Protein AF-A0A4P9XFW3-F1 (afdb_monomer_lite)

InterPro domains:
  IPR016137 RGS domain [PF00615] (14-127)
  IPR016137 RGS domain [PR01301] (23-41)
  IPR016137 RGS domain [PR01301] (61-84)
  IPR016137 RGS domain [PR01301] (102-121)
  IPR016137 RGS domain [PS50132] (18-128)
  IPR016137 RGS domain [SM00315] (3-128)
  IPR036305 RGS domain superfamily [SSF48097] (14-129)
  IPR044926 RGS, subdomain 2 [G3DSA:1.10.167.10] (5-132)

Secondary structure (DSSP, 8-state):
--TTHHHHS-BHHHHHHHHHHHHHHT-HHHHHHHHHHHHHHHHHHS-TTSTTGGG--HHHHHHHHIIIIISTT-TT-----HHHHHHHHT-SS--TTTTHHHHHHHHHHHHHTHHHHHHTSHHHHHHHHHHHH-HHHHHHTB--S-HHHHS---HHHHHHHHHHHHHHHT--

Radius of gyration: 17.64 Å; chains: 1; bounding box: 43×34×56 Å

Organism: NCBI:txid78915

pLDDT: mean 84.19, std 14.67, range [33.06, 96.81]

Sequence (172 aa):
MLALQVLGNARKLSLAAFQAHCARELTLESLLFYLEVQVFREMILMAPDEPPRSSVDLGHYARYIYDTYVDVDAPLQINLSEEVREEVAATDRYWAGMFDEAQDMVRALMKRHSYVRFEASDGYARLQRMRQQDPARFEAAEIKQSLVKLFPPSNELLAGIEETTKLRSSSS

Structure (mmCIF, N/CA/C/O backbone):
data_AF-A0A4P9XFW3-F1
#
_entry.id   AF-A0A4P9XFW3-F1
#
loop_
_atom_site.group_PDB
_atom_site.id
_atom_site.type_symbol
_atom_site.label_atom_id
_atom_site.label_alt_id
_atom_site.label_comp_id
_atom_site.label_asym_id
_atom_site.label_entity_id
_atom_site.label_seq_id
_atom_site.pdbx_PDB_ins_code
_atom_site.Cartn_x
_atom_site.Cartn_y
_atom_site.Cartn_z
_atom_site.occupancy
_atom_site.B_iso_or_equiv
_atom_site.auth_seq_id
_atom_site.auth_comp_id
_atom_site.auth_asym_id
_atom_site.auth_atom_id
_atom_site.pdbx_PDB_model_num
ATOM 1 N N . MET A 1 1 ? -9.620 15.563 9.345 1.00 37.91 1 MET A N 1
ATOM 2 C CA . MET A 1 1 ? -8.178 15.872 9.534 1.00 37.91 1 MET A CA 1
ATOM 3 C C . MET A 1 1 ? -7.399 14.753 10.253 1.00 37.91 1 MET A C 1
ATOM 5 O O . MET A 1 1 ? -6.181 14.751 10.162 1.00 37.91 1 MET A O 1
ATOM 9 N N . LEU A 1 2 ? -8.058 13.775 10.904 1.00 39.00 2 LEU A N 1
ATOM 10 C CA . LEU A 1 2 ? -7.407 12.660 11.624 1.00 39.00 2 LEU A CA 1
ATOM 11 C C . LEU A 1 2 ? -7.031 11.454 10.736 1.00 39.00 2 LEU A C 1
ATOM 13 O O . LEU A 1 2 ? -6.029 10.804 11.015 1.00 39.00 2 LEU A O 1
ATOM 17 N N . ALA A 1 3 ? -7.735 11.200 9.626 1.00 33.06 3 ALA A N 1
ATOM 18 C CA . ALA A 1 3 ? -7.370 10.140 8.674 1.00 33.06 3 ALA A CA 1
ATOM 19 C C . ALA A 1 3 ? -5.963 10.309 8.048 1.00 33.06 3 ALA A C 1
ATOM 21 O O . ALA A 1 3 ? -5.285 9.330 7.759 1.00 33.06 3 ALA A O 1
ATOM 22 N N . LEU A 1 4 ? -5.467 11.548 7.909 1.00 38.31 4 LEU A N 1
ATOM 23 C CA . LEU A 1 4 ? -4.098 11.831 7.445 1.00 38.31 4 LEU A CA 1
ATOM 24 C C . LEU A 1 4 ? -3.017 11.390 8.449 1.00 38.31 4 LEU A C 1
ATOM 26 O O . LEU A 1 4 ? -1.907 11.061 8.037 1.00 38.31 4 LEU A O 1
ATOM 30 N N . GLN A 1 5 ? -3.341 11.320 9.745 1.00 46.22 5 GLN A N 1
ATOM 31 C CA . GLN A 1 5 ? -2.420 10.815 10.768 1.00 46.22 5 GLN A CA 1
ATOM 32 C C . GLN A 1 5 ? -2.314 9.285 10.769 1.00 46.22 5 GLN A C 1
ATOM 34 O O . GLN A 1 5 ? -1.356 8.764 11.324 1.00 46.22 5 GLN A O 1
ATOM 39 N N . VAL A 1 6 ? -3.233 8.557 10.121 1.00 45.78 6 VAL A N 1
ATOM 40 C CA . VAL A 1 6 ? -3.162 7.085 10.028 1.00 45.78 6 VAL A CA 1
ATOM 41 C C . VAL A 1 6 ? -1.994 6.628 9.149 1.00 45.78 6 VAL A C 1
ATOM 43 O O . VAL A 1 6 ? -1.474 5.542 9.375 1.00 45.78 6 VAL A O 1
ATOM 46 N N . LEU A 1 7 ? -1.540 7.467 8.211 1.00 48.69 7 LEU A N 1
ATOM 47 C CA . LEU A 1 7 ? -0.387 7.176 7.352 1.00 48.69 7 LEU A CA 1
ATOM 48 C C . LEU A 1 7 ? 0.812 8.106 7.589 1.00 48.69 7 LEU A C 1
ATOM 50 O O . LEU A 1 7 ? 1.939 7.663 7.428 1.00 48.69 7 LEU A O 1
ATOM 54 N N . GLY A 1 8 ? 0.599 9.367 7.993 1.00 39.62 8 GLY A N 1
ATOM 55 C CA . GLY A 1 8 ? 1.696 10.317 8.241 1.00 39.62 8 GLY A CA 1
ATOM 56 C C . GLY A 1 8 ? 2.346 10.202 9.627 1.00 39.62 8 GLY A C 1
ATOM 57 O O . GLY A 1 8 ? 3.537 10.436 9.749 1.00 39.62 8 GLY A O 1
ATOM 58 N N . ASN A 1 9 ? 1.573 9.795 10.645 1.00 47.66 9 ASN A N 1
ATOM 59 C CA . ASN A 1 9 ? 2.018 9.496 12.018 1.00 47.66 9 ASN A CA 1
ATOM 60 C C . ASN A 1 9 ? 1.436 8.134 12.429 1.00 47.66 9 ASN A C 1
ATOM 62 O O . ASN A 1 9 ? 0.747 8.008 13.450 1.00 47.66 9 ASN A O 1
ATOM 66 N N . ALA A 1 10 ? 1.589 7.144 11.546 1.00 56.38 10 ALA A N 1
ATOM 67 C CA . ALA A 1 10 ? 0.926 5.857 11.658 1.00 56.38 10 ALA A CA 1
ATOM 68 C C . ALA A 1 10 ? 1.211 5.237 13.034 1.00 56.38 10 ALA A C 1
ATOM 70 O O . ALA A 1 10 ? 2.347 4.958 13.401 1.00 56.38 10 ALA A O 1
ATOM 71 N N . ARG A 1 11 ? 0.170 5.031 13.839 1.00 70.38 11 ARG A N 1
ATOM 72 C CA . ARG A 1 11 ? 0.283 4.257 15.079 1.00 70.38 11 ARG A CA 1
ATOM 73 C C . ARG A 1 11 ? -0.015 2.804 14.746 1.00 70.38 11 ARG A C 1
ATOM 75 O O . ARG A 1 11 ? -1.011 2.544 14.072 1.00 70.38 11 ARG A O 1
ATOM 82 N N . LYS A 1 12 ? 0.772 1.855 15.263 1.00 71.69 12 LYS A N 1
ATOM 83 C CA . LYS A 1 12 ? 0.613 0.405 15.027 1.00 71.69 12 LYS A CA 1
ATOM 84 C C . LYS A 1 12 ? -0.833 -0.049 15.243 1.00 71.69 12 LYS A C 1
ATOM 86 O O . LYS A 1 12 ? -1.380 -0.789 14.437 1.00 71.69 12 LYS A O 1
ATOM 91 N N . LEU A 1 13 ? -1.485 0.469 16.287 1.00 75.62 13 LEU A N 1
ATOM 92 C CA . LEU A 1 13 ? -2.884 0.162 16.606 1.00 75.62 13 LEU A CA 1
ATOM 93 C C . LEU A 1 13 ? -3.879 0.750 15.594 1.00 75.62 13 LEU A C 1
ATOM 95 O O . LEU A 1 13 ? -4.892 0.122 15.301 1.00 75.62 13 LEU A O 1
ATOM 99 N N . SER A 1 14 ? -3.598 1.940 15.055 1.00 80.81 14 SER A N 1
ATOM 100 C CA . SER A 1 14 ? -4.444 2.572 14.033 1.00 80.81 14 SER A CA 1
ATOM 101 C C . SER A 1 14 ? -4.298 1.871 12.685 1.00 80.81 14 SER A C 1
ATOM 103 O O . SER A 1 14 ? -5.302 1.604 12.033 1.00 80.81 14 SER A O 1
ATOM 105 N N . LEU A 1 15 ? -3.065 1.515 12.309 1.00 83.38 15 LEU A N 1
ATOM 106 C CA . LEU A 1 15 ? -2.789 0.761 11.092 1.00 83.38 15 LEU A CA 1
ATOM 107 C C . LEU A 1 15 ? -3.420 -0.633 11.152 1.00 83.38 15 LEU A C 1
ATOM 109 O O . LEU A 1 15 ? -4.141 -0.993 10.234 1.00 83.38 15 LEU A O 1
ATOM 113 N N . ALA A 1 16 ? -3.253 -1.365 12.257 1.00 86.06 16 ALA A N 1
ATOM 114 C CA . ALA A 1 16 ? -3.858 -2.687 12.425 1.00 86.06 16 ALA A CA 1
ATOM 115 C C . ALA A 1 16 ? -5.396 -2.642 12.370 1.00 86.06 16 ALA A C 1
ATOM 117 O O . ALA A 1 16 ? -6.026 -3.485 11.733 1.00 86.06 16 ALA A O 1
ATOM 118 N N . ALA A 1 17 ? -6.017 -1.641 13.006 1.00 87.69 17 ALA A N 1
ATOM 119 C CA . ALA A 1 17 ? -7.465 -1.460 12.945 1.00 87.69 17 ALA A CA 1
ATOM 120 C C . ALA A 1 17 ? -7.943 -1.140 11.519 1.00 87.69 17 ALA A C 1
ATOM 122 O O . ALA A 1 17 ? -8.964 -1.675 11.084 1.00 87.69 17 ALA A O 1
ATOM 123 N N . PHE A 1 18 ? -7.198 -0.309 10.785 1.00 90.31 18 PHE A N 1
ATOM 124 C CA . PHE A 1 18 ? -7.528 0.026 9.404 1.00 90.31 18 PHE A CA 1
ATOM 125 C C . PHE A 1 18 ? -7.293 -1.150 8.446 1.00 90.31 18 PHE A C 1
ATOM 127 O O . PHE A 1 18 ? -8.154 -1.434 7.623 1.00 90.31 18 PHE A O 1
ATOM 134 N N . GLN A 1 19 ? -6.203 -1.905 8.605 1.00 90.81 19 GLN A N 1
ATOM 135 C CA . GLN A 1 19 ? -5.947 -3.144 7.862 1.00 90.81 19 GLN A CA 1
ATOM 136 C C . GLN A 1 19 ? -7.092 -4.145 8.039 1.00 90.81 19 GLN A C 1
ATOM 138 O O . GLN A 1 19 ? -7.614 -4.668 7.057 1.00 90.81 19 GLN A O 1
ATOM 143 N N . ALA A 1 20 ? -7.535 -4.364 9.282 1.00 90.81 20 ALA A N 1
ATOM 144 C CA . ALA A 1 20 ? -8.669 -5.238 9.566 1.00 90.81 20 ALA A CA 1
ATOM 145 C C . ALA A 1 20 ? -9.971 -4.732 8.922 1.00 90.81 20 ALA A C 1
ATOM 147 O O . ALA A 1 20 ? -10.786 -5.534 8.470 1.00 90.81 20 ALA A O 1
ATOM 148 N N . HIS A 1 21 ? -10.171 -3.414 8.862 1.00 92.06 21 HIS A N 1
ATOM 149 C CA . HIS A 1 21 ? -11.314 -2.821 8.176 1.00 92.06 21 HIS A CA 1
ATOM 150 C C . HIS A 1 21 ? -11.247 -3.045 6.658 1.00 92.06 21 HIS A C 1
ATOM 152 O O . HIS A 1 21 ? -12.194 -3.588 6.097 1.00 92.06 21 HIS A O 1
ATOM 158 N N . CYS A 1 22 ? -10.118 -2.741 6.011 1.00 92.56 22 CYS A N 1
ATOM 159 C CA . CYS A 1 22 ? -9.931 -2.971 4.577 1.00 92.56 22 CYS A CA 1
ATOM 160 C C . CYS A 1 22 ? -10.096 -4.445 4.191 1.00 92.56 22 CYS A C 1
ATOM 162 O O . CYS A 1 22 ? -10.702 -4.740 3.167 1.00 92.56 22 CYS A O 1
ATOM 164 N N . ALA A 1 23 ? -9.617 -5.376 5.023 1.00 92.31 23 ALA A N 1
ATOM 165 C CA . ALA A 1 23 ? -9.811 -6.807 4.797 1.00 92.31 23 ALA A CA 1
ATOM 166 C C . ALA A 1 23 ? -11.296 -7.208 4.831 1.00 92.31 23 ALA A C 1
ATOM 168 O O . ALA A 1 23 ? -11.733 -8.031 4.033 1.00 92.31 23 ALA A O 1
ATOM 169 N N . ARG A 1 24 ? -12.092 -6.612 5.730 1.00 93.06 24 ARG A N 1
ATOM 170 C CA . ARG A 1 24 ? -13.543 -6.859 5.802 1.00 93.06 24 ARG A CA 1
ATOM 171 C C . ARG A 1 24 ? -14.310 -6.227 4.646 1.00 93.06 24 ARG A C 1
ATOM 173 O O . ARG A 1 24 ? -15.346 -6.758 4.265 1.00 93.06 24 ARG A O 1
ATOM 180 N N . GLU A 1 25 ? -13.831 -5.100 4.132 1.00 91.88 25 GLU A N 1
ATOM 181 C CA . GLU A 1 25 ? -14.467 -4.379 3.027 1.00 91.88 25 GLU A CA 1
ATOM 182 C C . GLU A 1 25 ? -13.962 -4.788 1.642 1.00 91.88 25 GLU A C 1
ATOM 184 O O . GLU A 1 25 ? -14.427 -4.227 0.655 1.00 91.88 25 GLU A O 1
ATOM 189 N N . LEU A 1 26 ? -13.043 -5.757 1.562 1.00 90.56 26 LEU A N 1
ATOM 190 C CA . LEU A 1 26 ? -12.407 -6.175 0.309 1.00 90.56 26 LEU A CA 1
ATOM 191 C C . LEU A 1 26 ? -11.757 -4.988 -0.429 1.00 90.56 26 LEU A C 1
ATOM 193 O O . LEU A 1 26 ? -11.901 -4.850 -1.637 1.00 90.56 26 LEU A O 1
ATOM 197 N N . THR A 1 27 ? -11.082 -4.110 0.323 1.00 93.25 27 THR A N 1
ATOM 198 C CA . THR A 1 27 ? -10.293 -2.981 -0.209 1.00 93.25 27 THR A CA 1
ATOM 199 C C . THR A 1 27 ? -8.841 -3.034 0.276 1.00 93.25 27 THR A C 1
ATOM 201 O O . THR A 1 27 ? -8.225 -2.003 0.575 1.00 93.25 27 THR A O 1
ATOM 204 N N . LEU A 1 28 ? -8.330 -4.241 0.530 1.00 93.69 28 LEU A N 1
ATOM 205 C CA . LEU A 1 28 ? -7.027 -4.449 1.161 1.00 93.69 28 LEU A CA 1
ATOM 206 C C . LEU A 1 28 ? -5.881 -4.166 0.188 1.00 93.69 28 LEU A C 1
ATOM 208 O O . LEU A 1 28 ? -4.875 -3.591 0.594 1.00 93.69 28 LEU A O 1
ATOM 212 N N . GLU A 1 29 ? -6.064 -4.492 -1.086 1.00 95.00 29 GLU A N 1
ATOM 213 C CA . GLU A 1 29 ? -5.121 -4.270 -2.180 1.00 95.00 29 GLU A CA 1
ATOM 214 C C . GLU A 1 29 ? -4.669 -2.807 -2.279 1.00 95.00 29 GLU A C 1
ATOM 216 O O . GLU A 1 29 ? -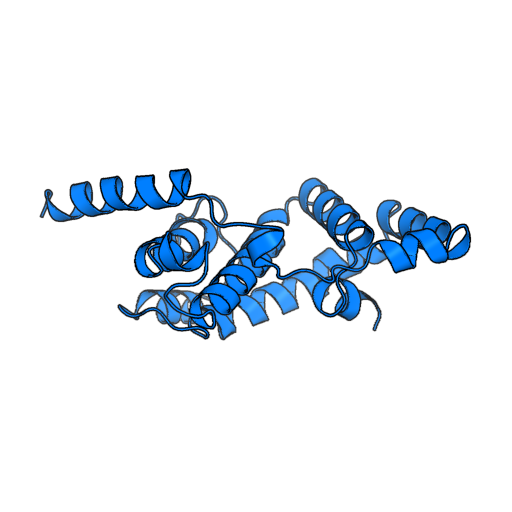3.475 -2.539 -2.374 1.00 95.00 29 GLU A O 1
ATOM 221 N N . SER A 1 30 ? -5.590 -1.853 -2.104 1.00 94.56 30 SER A N 1
ATOM 222 C CA . SER A 1 30 ? -5.275 -0.416 -2.082 1.00 94.56 30 SER A CA 1
ATOM 223 C C . SER A 1 30 ? -4.308 -0.037 -0.949 1.00 94.56 30 SER A C 1
ATOM 225 O O . SER A 1 30 ? -3.393 0.769 -1.128 1.00 94.56 30 SER A O 1
ATOM 227 N N . LEU A 1 31 ? -4.495 -0.619 0.239 1.00 93.12 31 LEU A N 1
ATOM 228 C CA . LEU A 1 31 ? -3.628 -0.356 1.386 1.00 93.12 31 LEU A CA 1
ATOM 229 C C . LEU A 1 31 ? -2.276 -1.060 1.241 1.00 93.12 31 LEU A C 1
ATOM 231 O O . LEU A 1 31 ? -1.251 -0.468 1.574 1.00 93.12 31 LEU A O 1
ATOM 235 N N . LEU A 1 32 ? -2.273 -2.302 0.753 1.00 93.81 32 LEU A N 1
ATOM 236 C CA . LEU A 1 32 ? -1.051 -3.074 0.535 1.00 93.81 32 LEU A CA 1
ATOM 237 C C . LEU A 1 32 ? -0.163 -2.407 -0.513 1.00 93.81 32 LEU A C 1
ATOM 239 O O . LEU A 1 32 ? 0.994 -2.132 -0.214 1.00 93.81 32 LEU A O 1
ATOM 243 N N . PHE A 1 33 ? -0.723 -2.035 -1.666 1.00 95.62 33 PHE A N 1
ATOM 244 C CA . PHE A 1 33 ? -0.001 -1.281 -2.688 1.00 95.62 33 PHE A CA 1
ATOM 245 C C . PHE A 1 33 ? 0.607 0.004 -2.120 1.00 95.62 33 PHE A C 1
ATOM 247 O O . PHE A 1 33 ? 1.791 0.276 -2.309 1.00 95.62 33 PHE A O 1
ATOM 254 N N . TYR A 1 34 ? -0.187 0.785 -1.377 1.00 94.38 34 TYR A N 1
ATOM 255 C CA . TYR A 1 34 ? 0.302 2.027 -0.788 1.00 94.38 34 TYR A CA 1
ATOM 256 C C . TYR A 1 34 ? 1.524 1.787 0.109 1.00 94.38 34 TYR A C 1
ATOM 258 O O . TYR A 1 34 ? 2.500 2.530 0.008 1.00 94.38 34 TYR A O 1
ATOM 266 N N . LEU A 1 35 ? 1.476 0.767 0.974 1.00 92.00 35 LEU A N 1
ATOM 267 C CA . LEU A 1 35 ? 2.573 0.421 1.880 1.00 92.00 35 LEU A CA 1
ATOM 268 C C . LEU A 1 35 ? 3.799 -0.106 1.127 1.00 92.00 35 LEU A C 1
ATOM 270 O O . LEU A 1 35 ? 4.906 0.333 1.427 1.00 92.00 35 LEU A O 1
ATOM 274 N N . GLU A 1 36 ? 3.611 -0.975 0.134 1.00 94.19 36 GLU A N 1
ATOM 275 C CA . GLU A 1 36 ? 4.696 -1.514 -0.696 1.00 94.19 36 GLU A CA 1
ATOM 276 C C . GLU A 1 36 ? 5.463 -0.400 -1.414 1.00 94.19 36 GLU A C 1
ATOM 278 O O . GLU A 1 36 ? 6.689 -0.353 -1.357 1.00 94.19 36 GLU A O 1
ATOM 283 N N . VAL A 1 37 ? 4.759 0.575 -1.997 1.00 95.06 37 VAL A N 1
ATOM 284 C CA . VAL A 1 37 ? 5.407 1.728 -2.640 1.00 95.06 37 VAL A CA 1
ATOM 285 C C . VAL A 1 37 ? 6.186 2.582 -1.630 1.00 95.06 37 VAL A C 1
ATOM 287 O O . VAL A 1 37 ? 7.262 3.083 -1.957 1.00 95.06 37 VAL A O 1
ATOM 290 N N . GLN A 1 38 ? 5.698 2.741 -0.391 1.00 92.31 38 GLN A N 1
ATOM 291 C CA . GLN A 1 38 ? 6.453 3.455 0.652 1.00 92.31 38 GLN A CA 1
ATOM 292 C C . GLN A 1 38 ? 7.733 2.706 1.047 1.00 92.31 38 GLN A C 1
ATOM 294 O O . GLN A 1 38 ? 8.789 3.329 1.154 1.00 92.31 38 GLN A O 1
ATOM 299 N N . VAL A 1 39 ? 7.657 1.382 1.226 1.00 92.81 39 VAL A N 1
ATOM 300 C CA . VAL A 1 39 ? 8.821 0.532 1.531 1.00 92.81 39 VAL A CA 1
ATOM 301 C C . VAL A 1 39 ? 9.834 0.591 0.391 1.00 92.81 39 VAL A C 1
ATOM 303 O O . VAL A 1 39 ? 11.018 0.819 0.629 1.00 92.81 39 VAL A O 1
ATOM 306 N N . PHE A 1 40 ? 9.378 0.458 -0.852 1.00 94.12 40 PHE A N 1
ATOM 307 C CA . PHE A 1 40 ? 10.214 0.553 -2.044 1.00 94.12 40 PHE A CA 1
ATOM 308 C C . PHE A 1 40 ? 10.917 1.908 -2.173 1.00 94.12 40 PHE A C 1
ATOM 310 O O . PHE A 1 40 ? 12.127 1.967 -2.407 1.00 94.12 40 PHE A O 1
ATOM 317 N N . ARG A 1 41 ? 10.182 3.008 -1.970 1.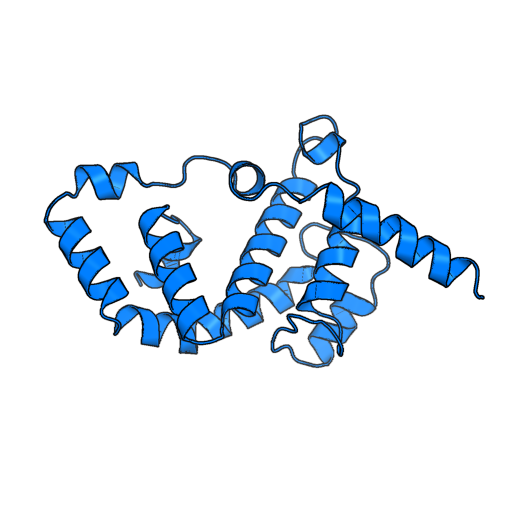00 94.00 41 ARG A N 1
ATOM 318 C CA . ARG A 1 41 ? 10.746 4.362 -1.972 1.00 94.00 41 ARG A CA 1
ATOM 319 C C . ARG A 1 41 ? 11.822 4.508 -0.903 1.00 94.00 41 ARG A C 1
ATOM 321 O O . ARG A 1 41 ? 12.898 5.021 -1.197 1.00 94.00 41 ARG A O 1
ATOM 328 N N . GLU A 1 42 ? 11.539 4.073 0.322 1.00 92.31 42 GLU A N 1
ATOM 329 C CA . GLU A 1 42 ? 12.504 4.129 1.418 1.00 92.31 42 GLU A CA 1
ATOM 330 C C . GLU A 1 42 ? 13.759 3.314 1.071 1.00 92.31 42 GLU A C 1
ATOM 332 O O . GLU A 1 42 ? 14.861 3.845 1.160 1.00 92.31 42 GLU A O 1
ATOM 337 N N . MET A 1 43 ? 13.600 2.096 0.542 1.00 92.69 43 MET A N 1
ATOM 338 C CA . MET A 1 43 ? 14.701 1.244 0.078 1.00 92.69 43 MET A CA 1
ATOM 339 C C . MET A 1 43 ? 15.569 1.907 -0.998 1.00 92.69 43 MET A C 1
ATOM 341 O O . MET A 1 43 ? 16.792 1.813 -0.934 1.00 92.69 43 MET A O 1
ATOM 345 N N . ILE A 1 44 ? 14.980 2.601 -1.978 1.00 92.94 44 ILE A N 1
ATOM 346 C CA . ILE A 1 44 ? 15.754 3.340 -2.992 1.00 92.94 44 ILE A CA 1
ATOM 347 C C . ILE A 1 44 ? 16.643 4.414 -2.362 1.00 92.94 44 ILE A C 1
ATOM 349 O O . ILE A 1 44 ? 17.742 4.662 -2.857 1.00 92.94 44 ILE A O 1
ATOM 353 N N . LEU A 1 45 ? 16.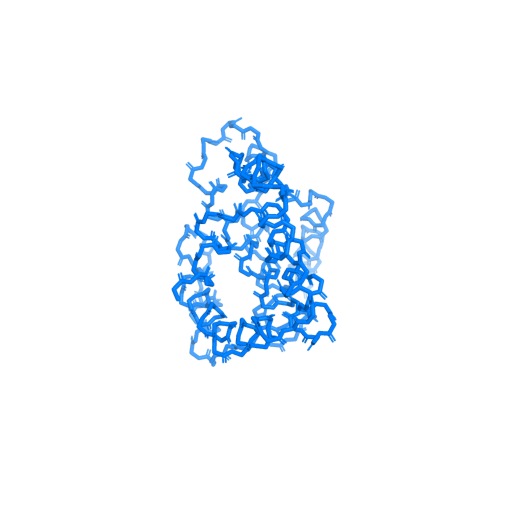163 5.056 -1.298 1.00 92.62 45 LEU A N 1
ATOM 354 C CA . LEU A 1 45 ? 16.843 6.165 -0.634 1.00 92.62 45 LEU A CA 1
ATOM 355 C C . LEU A 1 45 ? 17.844 5.709 0.444 1.00 92.62 45 LEU A C 1
ATOM 357 O O . LEU A 1 45 ? 18.638 6.528 0.906 1.00 92.62 45 LEU A O 1
ATOM 361 N N . MET A 1 46 ? 17.820 4.434 0.842 1.00 92.62 46 MET A N 1
ATOM 362 C CA . MET A 1 46 ? 18.788 3.840 1.771 1.00 92.62 46 MET A CA 1
ATOM 363 C C . MET A 1 46 ? 20.186 3.717 1.149 1.00 92.62 46 MET A C 1
ATOM 365 O O . MET A 1 46 ? 20.346 3.650 -0.073 1.00 92.62 46 MET A O 1
ATOM 369 N N . ALA A 1 47 ? 21.215 3.641 2.000 1.00 91.75 47 ALA A N 1
ATOM 37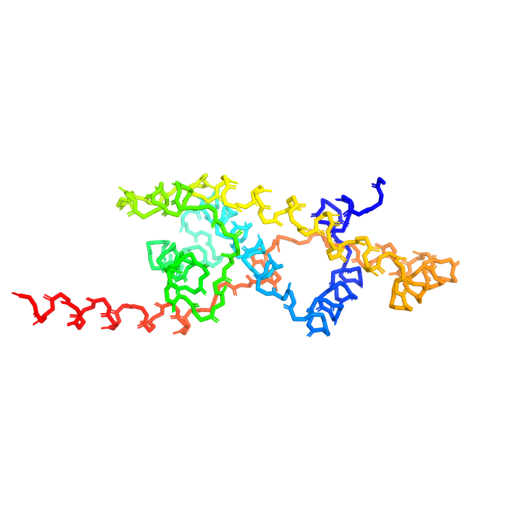0 C CA . ALA A 1 47 ? 22.577 3.395 1.535 1.00 91.75 47 ALA A CA 1
ATOM 371 C C . ALA A 1 47 ? 22.685 1.996 0.880 1.00 91.75 47 ALA A C 1
ATOM 373 O O . ALA A 1 47 ? 22.089 1.044 1.392 1.00 91.75 47 ALA A O 1
ATOM 374 N N . PRO A 1 48 ? 23.423 1.826 -0.239 1.00 90.12 48 PRO A N 1
ATOM 375 C CA . PRO A 1 48 ? 23.457 0.559 -0.981 1.00 90.12 48 PRO A CA 1
ATOM 376 C C . PRO A 1 48 ? 23.939 -0.654 -0.175 1.00 90.12 48 PRO A C 1
ATOM 378 O O . PRO A 1 48 ? 23.544 -1.781 -0.465 1.00 90.12 48 PRO A O 1
ATOM 381 N N . ASP A 1 49 ? 24.798 -0.431 0.815 1.00 92.00 49 ASP A N 1
ATOM 382 C CA . ASP A 1 49 ? 25.374 -1.444 1.698 1.00 92.00 49 ASP A CA 1
ATOM 383 C C . ASP A 1 49 ? 24.513 -1.733 2.942 1.00 92.00 49 ASP A C 1
ATOM 385 O O . ASP A 1 49 ? 24.693 -2.764 3.597 1.00 92.00 49 ASP A O 1
ATOM 389 N N . GLU A 1 50 ? 23.532 -0.881 3.247 1.00 89.81 50 GLU A N 1
ATOM 390 C CA . GLU A 1 50 ? 22.664 -1.029 4.414 1.00 89.81 50 GLU A CA 1
ATOM 391 C C . GLU A 1 50 ? 21.678 -2.203 4.238 1.00 89.81 50 GLU A C 1
ATOM 393 O O . GLU A 1 50 ? 21.040 -2.335 3.196 1.00 89.81 50 GLU A O 1
ATOM 398 N N . PRO A 1 51 ? 21.492 -3.088 5.231 1.00 85.81 51 PRO A N 1
ATOM 399 C CA . PRO A 1 51 ? 20.453 -4.112 5.169 1.00 85.81 51 PRO A CA 1
ATOM 400 C C . PRO A 1 51 ? 19.048 -3.531 5.461 1.00 85.81 51 PRO A C 1
ATOM 402 O O . PRO A 1 51 ? 18.907 -2.688 6.348 1.00 85.81 51 PRO A O 1
ATOM 405 N N . PRO A 1 52 ? 17.982 -4.011 4.783 1.00 86.75 52 PRO A N 1
ATOM 406 C CA . PRO A 1 52 ? 17.976 -5.120 3.825 1.00 86.75 52 PRO A CA 1
ATOM 407 C C . PRO A 1 52 ? 18.297 -4.697 2.381 1.00 86.75 52 PRO A C 1
ATOM 409 O O . PRO A 1 52 ? 18.282 -5.546 1.490 1.00 86.75 52 PRO A O 1
ATOM 412 N N . ARG A 1 53 ? 18.602 -3.417 2.127 1.00 88.81 53 ARG A N 1
ATOM 413 C CA . ARG A 1 53 ? 18.842 -2.868 0.785 1.00 88.81 53 ARG A CA 1
ATOM 414 C C . ARG A 1 53 ? 19.931 -3.603 0.006 1.00 88.81 53 ARG A C 1
ATOM 416 O O . ARG A 1 53 ? 19.719 -3.887 -1.173 1.00 88.81 53 ARG A O 1
ATOM 423 N N . SER A 1 54 ? 21.023 -3.974 0.664 1.00 86.94 54 SER A N 1
ATOM 424 C CA . SER A 1 54 ? 22.117 -4.753 0.068 1.00 86.94 54 SER A CA 1
ATOM 425 C C . SER A 1 54 ? 21.735 -6.181 -0.349 1.00 86.94 54 SER A C 1
ATOM 427 O O . SER A 1 54 ? 22.452 -6.794 -1.134 1.00 86.94 54 SER A O 1
ATOM 429 N N . SER A 1 55 ? 20.609 -6.709 0.143 1.00 87.06 55 SER A N 1
ATOM 430 C CA . SER A 1 55 ? 20.120 -8.067 -0.149 1.00 87.06 55 SER A CA 1
ATOM 431 C C . SER A 1 55 ? 18.940 -8.122 -1.122 1.00 87.06 55 SER A C 1
ATOM 433 O O . SER A 1 55 ? 18.439 -9.206 -1.404 1.00 87.06 55 SER A O 1
ATOM 435 N N . VAL A 1 56 ? 18.485 -6.969 -1.618 1.00 89.25 56 VAL A N 1
ATOM 436 C CA . VAL A 1 56 ? 17.291 -6.851 -2.462 1.00 89.25 56 VAL A CA 1
ATOM 437 C C . VAL A 1 56 ? 17.662 -6.263 -3.819 1.00 89.25 56 VAL A C 1
ATOM 439 O O . VAL A 1 56 ? 18.230 -5.169 -3.900 1.00 89.25 56 VAL A O 1
ATOM 442 N N . ASP A 1 57 ? 17.272 -6.951 -4.890 1.00 90.81 57 ASP A N 1
ATOM 443 C CA . ASP A 1 57 ? 17.263 -6.380 -6.234 1.00 90.81 57 ASP A CA 1
ATOM 444 C C . ASP A 1 57 ? 16.033 -5.471 -6.394 1.00 90.81 57 ASP A C 1
ATOM 446 O O . ASP A 1 57 ? 14.885 -5.921 -6.356 1.00 90.81 57 ASP A O 1
ATOM 450 N N . LEU A 1 58 ? 16.264 -4.165 -6.554 1.00 91.75 58 LEU A N 1
ATOM 451 C CA . LEU A 1 58 ? 15.176 -3.198 -6.711 1.00 91.75 58 LEU A CA 1
ATOM 452 C C . LEU A 1 58 ? 14.462 -3.300 -8.052 1.00 91.75 58 LEU A C 1
ATOM 454 O O . LEU A 1 58 ? 13.306 -2.898 -8.126 1.00 91.75 58 LEU A O 1
ATOM 458 N N . GLY A 1 59 ? 15.115 -3.811 -9.095 1.00 91.38 59 GLY A N 1
ATOM 459 C CA . GLY A 1 59 ? 14.459 -4.083 -10.367 1.00 91.38 59 GLY A CA 1
ATOM 460 C C . GLY A 1 59 ? 13.407 -5.172 -10.194 1.00 91.38 59 GLY A C 1
ATOM 461 O O . GLY A 1 59 ? 12.252 -4.977 -10.572 1.00 91.38 59 GLY A O 1
ATOM 462 N N . HIS A 1 60 ? 13.764 -6.270 -9.519 1.00 91.00 60 HIS A N 1
ATOM 463 C CA . HIS A 1 60 ? 12.798 -7.319 -9.176 1.00 91.00 60 HIS A CA 1
ATOM 464 C C . HIS A 1 60 ? 11.716 -6.815 -8.224 1.00 91.00 60 HIS A C 1
ATOM 466 O O . HIS A 1 60 ? 10.556 -7.186 -8.379 1.00 91.00 60 HIS A O 1
ATOM 472 N N . TYR A 1 61 ? 12.049 -5.929 -7.280 1.00 93.69 61 TYR A N 1
ATOM 473 C CA . TYR A 1 61 ? 11.042 -5.364 -6.384 1.00 93.69 61 TYR A CA 1
ATOM 474 C C . TYR A 1 61 ? 10.077 -4.400 -7.099 1.00 93.69 61 TYR A C 1
ATOM 476 O O . TYR A 1 61 ? 8.870 -4.457 -6.878 1.00 93.69 61 TYR A O 1
ATOM 484 N N . ALA A 1 62 ? 10.564 -3.568 -8.022 1.00 94.31 62 ALA A N 1
ATOM 485 C CA . ALA A 1 62 ? 9.702 -2.744 -8.868 1.00 94.31 62 ALA A CA 1
ATOM 486 C C . ALA A 1 62 ? 8.777 -3.620 -9.727 1.00 94.31 62 ALA A C 1
ATOM 488 O O . ALA A 1 62 ? 7.571 -3.374 -9.801 1.00 94.31 62 ALA A O 1
ATOM 489 N N . ARG A 1 63 ? 9.328 -4.690 -10.318 1.00 92.50 63 ARG A N 1
ATOM 490 C CA . ARG A 1 63 ? 8.562 -5.654 -11.112 1.00 92.50 63 ARG A CA 1
ATOM 491 C C . ARG A 1 63 ? 7.507 -6.377 -10.279 1.00 92.50 63 ARG A C 1
ATOM 493 O O . ARG A 1 63 ? 6.375 -6.493 -10.728 1.00 92.50 63 ARG A O 1
ATOM 500 N N . TYR A 1 64 ? 7.844 -6.787 -9.057 1.00 94.06 64 TYR A N 1
ATOM 501 C CA . TYR A 1 64 ? 6.903 -7.379 -8.104 1.00 94.06 64 TYR A CA 1
ATOM 502 C C . TYR A 1 64 ? 5.691 -6.480 -7.870 1.00 94.06 64 TYR A C 1
ATOM 504 O O . TYR A 1 64 ? 4.553 -6.941 -7.955 1.00 94.06 64 TYR A O 1
ATOM 512 N N . ILE A 1 65 ? 5.932 -5.197 -7.581 1.00 95.31 65 ILE A N 1
ATOM 513 C CA . ILE A 1 65 ? 4.865 -4.223 -7.336 1.00 95.31 65 ILE A CA 1
ATOM 514 C C . ILE A 1 65 ? 3.991 -4.087 -8.586 1.00 95.31 65 ILE A C 1
ATOM 516 O O . ILE A 1 65 ? 2.763 -4.087 -8.478 1.00 95.31 65 ILE A O 1
ATOM 520 N N . TYR A 1 66 ? 4.609 -4.029 -9.768 1.00 94.94 66 TYR A N 1
ATOM 521 C CA . TYR A 1 66 ? 3.878 -3.968 -11.026 1.00 94.94 66 TYR A CA 1
ATOM 522 C C . TYR A 1 66 ? 2.999 -5.208 -11.244 1.00 94.94 66 TYR A C 1
ATOM 524 O O . TYR A 1 66 ? 1.783 -5.078 -11.345 1.00 94.94 66 TYR A O 1
ATOM 532 N N . ASP A 1 67 ? 3.584 -6.407 -11.231 1.00 93.62 67 ASP A N 1
ATOM 533 C CA . ASP A 1 67 ? 2.876 -7.662 -11.515 1.00 93.62 67 ASP A CA 1
ATOM 534 C C . ASP A 1 67 ? 1.797 -7.984 -10.467 1.00 93.62 67 ASP A C 1
ATOM 536 O O . ASP A 1 67 ? 0.800 -8.630 -10.777 1.00 93.62 67 ASP A O 1
ATOM 540 N N . THR A 1 68 ? 1.972 -7.526 -9.223 1.00 95.31 68 THR A N 1
ATOM 541 C CA . THR A 1 68 ? 1.033 -7.808 -8.127 1.00 95.31 68 THR A CA 1
ATOM 542 C C . THR A 1 68 ? -0.148 -6.841 -8.098 1.00 95.31 68 THR A C 1
ATOM 544 O O . THR A 1 68 ? -1.253 -7.266 -7.754 1.00 95.31 68 THR A O 1
ATOM 547 N N . TYR A 1 69 ? 0.058 -5.565 -8.451 1.00 96.81 69 TYR A N 1
ATOM 548 C CA . TYR A 1 69 ? -0.940 -4.505 -8.246 1.00 96.81 69 TYR A CA 1
ATOM 549 C C . TYR A 1 69 ? -1.284 -3.695 -9.507 1.00 96.81 69 TYR A C 1
ATOM 551 O O . TYR A 1 69 ? -2.415 -3.229 -9.640 1.00 96.81 69 TYR A O 1
ATOM 559 N N . VAL A 1 70 ? -0.334 -3.481 -10.420 1.00 95.75 70 VAL A N 1
ATOM 560 C CA . VAL A 1 70 ? -0.463 -2.513 -11.528 1.00 95.75 70 VAL A CA 1
ATOM 561 C C . VAL A 1 70 ? -0.743 -3.176 -12.873 1.00 95.75 70 VAL A C 1
ATOM 563 O O . VAL A 1 70 ? -1.340 -2.538 -13.729 1.00 95.75 70 VAL A O 1
ATOM 566 N N . ASP A 1 71 ? -0.370 -4.430 -13.098 1.00 94.38 71 ASP A N 1
ATOM 567 C CA . ASP A 1 71 ? -0.701 -5.123 -14.347 1.00 94.38 71 ASP A CA 1
ATOM 568 C C . ASP A 1 71 ? -2.234 -5.216 -14.560 1.00 94.38 71 ASP A C 1
ATOM 570 O O . ASP A 1 71 ? -3.036 -5.117 -13.619 1.00 94.38 71 ASP A O 1
ATOM 574 N N . VAL A 1 72 ? -2.675 -5.333 -15.816 1.00 92.94 72 VAL A N 1
ATOM 575 C CA . VAL A 1 72 ? -4.104 -5.477 -16.143 1.00 92.94 72 VAL A CA 1
ATOM 576 C C . VAL A 1 72 ? -4.681 -6.801 -15.622 1.00 92.94 72 VAL A C 1
ATOM 578 O O . VAL A 1 72 ? -5.850 -6.853 -15.247 1.00 92.94 72 VAL A O 1
ATOM 581 N N . ASP A 1 73 ? -3.838 -7.824 -15.511 1.00 93.44 73 ASP A N 1
ATOM 582 C CA . ASP A 1 73 ? -4.168 -9.157 -15.009 1.00 93.44 73 ASP A CA 1
ATOM 583 C C . ASP A 1 73 ? -3.611 -9.395 -13.591 1.00 93.44 73 ASP A C 1
ATOM 585 O O . ASP A 1 73 ? -3.527 -10.532 -13.117 1.00 93.44 73 ASP A O 1
ATOM 589 N N . ALA A 1 74 ? -3.219 -8.322 -12.895 1.00 94.31 74 ALA A N 1
ATOM 590 C CA . ALA A 1 74 ? -2.637 -8.397 -11.563 1.00 94.31 74 ALA A CA 1
ATOM 591 C C . ALA A 1 74 ? -3.599 -9.055 -10.547 1.00 94.31 74 ALA A C 1
ATOM 593 O O . ALA A 1 74 ? -4.774 -8.681 -10.462 1.00 94.31 74 ALA A O 1
ATOM 594 N N . PRO A 1 75 ? -3.122 -9.986 -9.697 1.00 94.31 75 PRO A N 1
ATOM 595 C CA . PRO A 1 75 ? -3.974 -10.697 -8.744 1.00 94.31 75 PRO A CA 1
ATOM 596 C C . PRO A 1 75 ? -4.568 -9.778 -7.668 1.00 94.31 75 PRO A C 1
ATOM 598 O O . PRO A 1 75 ? -5.642 -10.065 -7.143 1.00 94.31 75 PRO A O 1
ATOM 601 N N . LEU A 1 76 ? -3.879 -8.681 -7.336 1.00 95.44 76 LEU A N 1
ATOM 602 C CA . LEU A 1 76 ? -4.339 -7.635 -6.422 1.00 95.44 76 LEU A CA 1
ATOM 603 C C . LEU A 1 76 ? -4.453 -6.299 -7.163 1.00 95.44 76 LEU A C 1
ATOM 605 O O . LEU A 1 76 ? -4.042 -5.259 -6.644 1.00 95.44 76 LEU A O 1
ATOM 609 N N . GLN A 1 77 ? -4.982 -6.336 -8.390 1.00 95.50 77 GLN A N 1
ATOM 610 C CA . GLN A 1 77 ? -5.113 -5.158 -9.235 1.00 95.50 77 GLN A CA 1
ATOM 611 C C . GLN A 1 77 ? -5.776 -3.989 -8.494 1.00 95.50 77 GLN A C 1
ATOM 613 O O . GLN A 1 77 ? -6.911 -4.081 -8.023 1.00 95.50 77 GLN A O 1
ATOM 618 N N . ILE A 1 78 ? -5.081 -2.854 -8.454 1.00 95.50 78 ILE A N 1
ATOM 619 C CA . ILE A 1 78 ? -5.627 -1.600 -7.941 1.00 95.50 78 ILE A CA 1
ATOM 620 C C . ILE A 1 78 ? -6.363 -0.819 -9.034 1.00 95.50 78 ILE A C 1
ATOM 622 O O . ILE A 1 78 ? -6.049 -0.887 -10.227 1.00 95.50 78 ILE A O 1
ATOM 626 N N . ASN A 1 79 ? -7.355 -0.036 -8.608 1.00 93.12 79 ASN A N 1
ATOM 627 C CA . ASN A 1 79 ? -8.138 0.810 -9.500 1.00 93.12 79 ASN A CA 1
ATOM 628 C C . ASN A 1 79 ? -7.330 2.050 -9.928 1.00 93.12 79 ASN A C 1
ATOM 630 O O . ASN A 1 79 ? -7.239 3.026 -9.180 1.00 93.12 79 ASN A O 1
ATOM 634 N N . LEU A 1 80 ? -6.756 1.987 -11.130 1.00 94.12 80 LEU A N 1
ATOM 635 C CA . LEU A 1 80 ? -5.980 3.042 -11.786 1.00 94.12 80 LEU A CA 1
ATOM 636 C C . LEU A 1 80 ? -6.561 3.348 -13.168 1.00 94.12 80 LEU A C 1
ATOM 638 O O . LEU A 1 80 ? -7.139 2.462 -13.805 1.00 94.12 80 LEU A O 1
ATOM 642 N N . SER A 1 81 ? -6.361 4.579 -13.647 1.00 93.38 81 SER A N 1
ATOM 643 C CA . SER A 1 81 ? -6.618 4.916 -15.049 1.00 93.38 81 SER A CA 1
ATOM 644 C C . SER A 1 81 ? -5.633 4.187 -15.967 1.00 93.38 81 SER A C 1
ATOM 646 O O . SER A 1 81 ? -4.543 3.793 -15.551 1.00 93.38 81 SER A O 1
ATOM 648 N N . GLU A 1 82 ? -6.030 4.006 -17.225 1.00 92.81 82 GLU A N 1
ATOM 649 C CA . GLU A 1 82 ? -5.177 3.416 -18.262 1.00 92.81 82 GLU A CA 1
ATOM 650 C C . GLU A 1 82 ? -3.895 4.235 -18.459 1.00 92.81 82 GLU A C 1
ATOM 652 O O . GLU A 1 82 ? -2.811 3.670 -18.406 1.00 92.81 82 GLU A O 1
ATOM 657 N N . GLU A 1 83 ? -4.009 5.565 -18.519 1.00 93.88 83 GLU A N 1
ATOM 658 C CA . GLU A 1 83 ? -2.878 6.499 -18.642 1.00 93.88 83 GLU A CA 1
ATOM 659 C C . GLU A 1 83 ? -1.797 6.274 -17.570 1.00 93.88 83 GLU A C 1
ATOM 661 O O . GLU A 1 83 ? -0.621 6.118 -17.890 1.00 93.88 83 GLU A O 1
ATOM 666 N N . VAL A 1 84 ? -2.188 6.176 -16.295 1.00 93.19 84 VAL A N 1
ATOM 667 C CA . VAL A 1 84 ? -1.234 5.967 -15.191 1.00 93.19 84 VAL A CA 1
ATOM 668 C C . VAL A 1 84 ? -0.622 4.570 -15.241 1.00 93.19 84 VAL A C 1
ATOM 670 O O . VAL A 1 84 ? 0.541 4.377 -14.893 1.00 93.19 84 VAL A O 1
ATOM 673 N N . ARG A 1 85 ? -1.385 3.573 -15.694 1.00 94.38 85 ARG A N 1
ATOM 674 C CA . ARG A 1 85 ? -0.876 2.210 -15.870 1.00 94.38 85 ARG A CA 1
ATOM 675 C C . ARG A 1 85 ? 0.170 2.145 -16.981 1.00 94.38 85 ARG A C 1
ATOM 677 O O . ARG A 1 85 ? 1.201 1.501 -16.800 1.00 94.38 85 ARG A O 1
ATOM 684 N N . GLU A 1 86 ? -0.090 2.814 -18.100 1.00 92.44 86 GLU A N 1
ATOM 685 C CA . GLU A 1 86 ? 0.831 2.910 -19.231 1.00 92.44 86 GLU A CA 1
ATOM 686 C C . GLU A 1 86 ? 2.106 3.667 -18.860 1.00 92.44 86 GLU A C 1
ATOM 688 O O . GLU A 1 86 ? 3.193 3.220 -19.217 1.00 92.44 86 GLU A O 1
ATOM 693 N N . GLU A 1 87 ? 2.002 4.752 -18.087 1.00 91.75 87 GLU A N 1
ATOM 694 C CA . GLU A 1 87 ? 3.168 5.499 -17.604 1.00 91.75 87 GLU A CA 1
ATOM 695 C C . GLU A 1 87 ? 4.113 4.607 -16.788 1.00 91.75 87 GLU A C 1
ATOM 697 O O . GLU A 1 87 ? 5.320 4.574 -17.041 1.00 91.75 87 GLU A O 1
ATOM 702 N N . VAL A 1 88 ? 3.564 3.829 -15.848 1.00 91.50 88 VAL A N 1
ATOM 703 C CA . VAL A 1 88 ? 4.352 2.884 -15.044 1.00 91.50 88 VAL A CA 1
ATOM 704 C C . VAL A 1 88 ? 4.911 1.746 -15.911 1.00 91.50 88 VAL A C 1
ATOM 706 O O . VAL A 1 88 ? 6.020 1.280 -15.662 1.00 91.50 88 VAL A O 1
ATOM 709 N N . ALA A 1 89 ? 4.178 1.295 -16.933 1.00 89.25 89 ALA A N 1
ATOM 710 C CA . ALA A 1 89 ? 4.606 0.211 -17.820 1.00 89.25 89 ALA A CA 1
ATOM 711 C C . ALA A 1 89 ? 5.691 0.629 -18.830 1.00 89.25 89 ALA A C 1
ATOM 713 O O . ALA A 1 89 ? 6.484 -0.207 -19.257 1.00 89.25 89 ALA A O 1
ATOM 714 N N . ALA A 1 90 ? 5.729 1.903 -19.228 1.00 86.56 90 ALA A N 1
ATOM 715 C CA . ALA A 1 90 ? 6.604 2.405 -20.287 1.00 86.56 90 ALA A CA 1
ATOM 716 C C . ALA A 1 90 ? 8.067 2.609 -19.856 1.00 86.56 90 ALA A C 1
ATOM 718 O O . ALA A 1 90 ? 8.906 2.970 -20.684 1.00 86.56 90 ALA A O 1
ATOM 719 N N . THR A 1 91 ? 8.388 2.424 -18.574 1.00 81.75 91 THR A N 1
ATOM 720 C CA . THR A 1 91 ? 9.726 2.686 -18.045 1.00 81.75 91 THR A CA 1
ATOM 721 C C . THR A 1 91 ? 10.506 1.413 -17.729 1.00 81.75 91 THR A C 1
ATOM 723 O O . THR A 1 91 ? 10.100 0.582 -16.921 1.00 81.75 91 THR A O 1
ATOM 726 N N . ASP A 1 92 ? 11.699 1.300 -18.311 1.00 78.44 92 ASP A N 1
ATOM 727 C CA . ASP A 1 92 ? 12.633 0.197 -18.039 1.00 78.44 92 ASP A CA 1
ATOM 728 C C . ASP A 1 92 ? 13.523 0.451 -16.809 1.00 78.44 92 ASP A C 1
ATOM 730 O O . ASP A 1 92 ? 14.402 -0.349 -16.478 1.00 78.44 92 ASP A O 1
ATOM 734 N N . ARG A 1 93 ? 13.369 1.602 -16.142 1.00 86.31 93 ARG A N 1
ATOM 735 C CA . ARG A 1 93 ? 14.213 2.006 -15.009 1.00 86.31 93 ARG A CA 1
ATOM 736 C C . ARG A 1 93 ? 13.371 2.131 -13.755 1.00 86.31 93 ARG A C 1
ATOM 738 O O . ARG A 1 93 ? 12.260 2.633 -13.802 1.00 86.31 93 ARG A O 1
ATOM 745 N N . TYR A 1 94 ? 13.939 1.767 -12.613 1.00 90.62 94 TYR A N 1
ATOM 746 C CA . TYR A 1 94 ? 13.329 2.055 -11.321 1.00 90.62 94 TYR A CA 1
ATOM 747 C C . TYR A 1 94 ? 13.882 3.356 -10.721 1.00 90.62 94 TYR A C 1
ATOM 749 O O . TYR A 1 94 ? 15.079 3.641 -10.803 1.00 90.62 94 TYR A O 1
ATOM 757 N N . TRP A 1 95 ? 13.016 4.149 -10.088 1.00 93.69 95 TRP A N 1
ATOM 758 C CA . TRP A 1 95 ? 13.389 5.309 -9.271 1.00 93.69 95 TRP A CA 1
ATOM 759 C C . TRP A 1 95 ? 12.359 5.530 -8.161 1.00 93.69 95 TRP A C 1
ATOM 761 O O . TRP A 1 95 ? 11.254 4.995 -8.205 1.00 93.69 95 TRP A O 1
ATOM 771 N N . ALA A 1 96 ? 12.721 6.333 -7.157 1.00 93.12 96 ALA A N 1
ATOM 772 C CA . ALA A 1 96 ? 11.922 6.540 -5.942 1.00 93.12 96 ALA A CA 1
ATOM 773 C C . ALA A 1 96 ? 10.494 7.049 -6.207 1.00 93.12 96 ALA A C 1
ATOM 775 O O . ALA A 1 96 ? 9.628 6.902 -5.347 1.00 93.12 96 ALA A O 1
ATOM 776 N N . GLY A 1 97 ? 10.293 7.676 -7.369 1.00 93.38 97 GLY A N 1
ATOM 777 C CA . GLY A 1 97 ? 9.059 8.341 -7.765 1.00 93.38 97 GLY A CA 1
ATOM 778 C C . GLY A 1 97 ? 8.233 7.595 -8.815 1.00 93.38 97 GLY A C 1
ATOM 779 O O . GLY A 1 97 ? 7.279 8.161 -9.332 1.00 93.38 97 GLY A O 1
ATOM 780 N N . MET A 1 98 ? 8.616 6.372 -9.205 1.00 95.25 98 MET A N 1
ATOM 781 C CA . MET A 1 98 ? 8.014 5.710 -10.375 1.00 95.25 98 MET A CA 1
ATOM 782 C C . MET A 1 98 ? 6.548 5.297 -10.190 1.00 95.25 98 MET A C 1
ATOM 784 O O . MET A 1 98 ? 5.884 4.955 -11.157 1.00 95.25 98 MET A O 1
ATOM 788 N N . PHE A 1 99 ? 6.049 5.311 -8.953 1.00 96.31 99 PHE A N 1
ATOM 789 C CA . PHE A 1 99 ? 4.674 4.948 -8.615 1.00 96.31 99 PHE A CA 1
ATOM 790 C C . PHE A 1 99 ? 3.895 6.124 -8.010 1.00 96.31 99 PHE A C 1
ATOM 792 O O . PHE A 1 99 ? 2.859 5.897 -7.392 1.00 96.31 99 PHE A O 1
ATOM 799 N N . ASP A 1 100 ? 4.384 7.362 -8.124 1.00 94.56 100 ASP A N 1
ATOM 800 C CA . ASP A 1 100 ? 3.842 8.501 -7.369 1.00 94.56 100 ASP A CA 1
ATOM 801 C C . ASP A 1 100 ? 2.402 8.817 -7.753 1.00 94.56 100 ASP A C 1
ATOM 803 O O . ASP A 1 100 ? 1.537 8.872 -6.878 1.00 94.56 100 ASP A O 1
ATOM 807 N N . GLU A 1 101 ? 2.131 8.916 -9.052 1.00 95.12 101 GLU A N 1
ATOM 808 C CA . GLU A 1 101 ? 0.788 9.186 -9.566 1.00 95.12 101 GLU A CA 1
ATOM 809 C C . GLU A 1 101 ? -0.189 8.067 -9.163 1.00 95.12 101 GLU A C 1
ATOM 811 O O . GLU A 1 101 ? -1.255 8.316 -8.593 1.00 95.12 101 GLU A O 1
ATOM 816 N N . ALA A 1 102 ? 0.222 6.804 -9.335 1.00 96.12 102 ALA A N 1
ATOM 817 C CA . ALA A 1 102 ? -0.558 5.643 -8.910 1.00 96.12 102 ALA A CA 1
ATOM 818 C C . ALA A 1 102 ? -0.817 5.637 -7.391 1.00 96.12 102 ALA A C 1
ATOM 820 O O . ALA A 1 102 ? -1.931 5.361 -6.934 1.00 96.12 102 ALA A O 1
ATOM 821 N N . GLN A 1 103 ? 0.195 5.965 -6.585 1.00 95.00 103 GLN A N 1
ATOM 822 C CA . GLN A 1 103 ? 0.092 6.018 -5.129 1.00 95.00 103 GLN A CA 1
ATOM 823 C C . GLN A 1 103 ? -0.834 7.147 -4.669 1.00 95.00 103 GLN A C 1
ATOM 825 O O . GLN A 1 103 ? -1.620 6.944 -3.735 1.00 95.00 103 GLN A O 1
ATOM 830 N N . ASP A 1 104 ? -0.792 8.307 -5.320 1.00 93.94 104 ASP A N 1
ATOM 831 C CA . ASP A 1 104 ? -1.676 9.427 -5.014 1.00 93.94 104 ASP A CA 1
ATOM 832 C C . ASP A 1 104 ? -3.129 9.136 -5.399 1.00 93.94 104 ASP A C 1
ATOM 834 O O . ASP A 1 104 ? -4.030 9.400 -4.591 1.00 93.94 104 ASP A O 1
ATOM 838 N N . MET A 1 105 ? -3.372 8.493 -6.547 1.00 94.81 105 MET A N 1
ATOM 839 C CA . MET A 1 105 ? -4.704 8.013 -6.931 1.00 94.81 105 MET A CA 1
ATOM 840 C C . MET A 1 105 ? -5.277 7.038 -5.898 1.00 94.81 105 MET A C 1
ATOM 842 O O . MET A 1 105 ? -6.384 7.241 -5.386 1.00 94.81 105 MET A O 1
ATOM 846 N N . VAL A 1 106 ? -4.512 6.007 -5.527 1.00 94.19 106 VAL A N 1
ATOM 847 C CA . VAL A 1 106 ? -4.938 5.003 -4.540 1.00 94.19 106 VAL A CA 1
ATOM 848 C C . VAL A 1 106 ? -5.188 5.641 -3.177 1.00 94.19 106 VAL A C 1
ATOM 850 O O . VAL A 1 106 ? -6.197 5.370 -2.519 1.00 94.19 106 VAL A O 1
ATOM 853 N N . ARG A 1 107 ? -4.322 6.563 -2.752 1.00 91.19 107 ARG A N 1
ATOM 854 C CA . ARG A 1 107 ? -4.504 7.314 -1.509 1.00 91.19 107 ARG A CA 1
ATOM 855 C C . ARG A 1 107 ? -5.761 8.182 -1.546 1.00 91.19 107 ARG A C 1
ATOM 857 O O . ARG A 1 107 ? -6.461 8.268 -0.533 1.00 91.19 107 ARG A O 1
ATOM 864 N N . ALA A 1 108 ? -6.060 8.835 -2.667 1.00 91.19 108 ALA A N 1
ATOM 865 C CA . ALA A 1 108 ? -7.279 9.620 -2.835 1.00 91.19 108 ALA A CA 1
ATOM 866 C C . ALA A 1 108 ? -8.532 8.732 -2.781 1.00 91.19 108 ALA A C 1
ATOM 868 O O . ALA A 1 108 ? -9.499 9.077 -2.093 1.00 91.19 108 ALA A O 1
ATOM 869 N N . LEU A 1 109 ? -8.490 7.560 -3.419 1.00 91.00 109 LEU A N 1
ATOM 870 C CA . LEU A 1 109 ? -9.572 6.578 -3.399 1.00 91.00 109 LEU A CA 1
ATOM 871 C C . LEU A 1 109 ? -9.837 6.059 -1.979 1.00 91.00 109 LEU A C 1
ATOM 873 O O . LEU A 1 109 ? -10.971 6.130 -1.497 1.00 91.00 109 LEU A O 1
ATOM 877 N N . MET A 1 110 ? -8.789 5.636 -1.262 1.00 92.38 110 MET A N 1
ATOM 878 C CA . MET A 1 110 ? -8.900 5.226 0.142 1.00 92.38 110 MET A CA 1
ATOM 879 C C . MET A 1 110 ? -9.478 6.347 1.006 1.00 92.38 110 MET A C 1
ATOM 881 O O . MET A 1 110 ? -10.354 6.095 1.831 1.00 92.38 110 MET A O 1
ATOM 885 N N . LYS A 1 111 ? -9.053 7.601 0.791 1.00 89.19 111 LYS A N 1
ATOM 886 C CA . LYS A 1 111 ? -9.596 8.756 1.520 1.00 89.19 111 LYS A CA 1
ATOM 887 C C . LYS A 1 111 ? -11.073 8.982 1.294 1.00 89.19 111 LYS A C 1
ATOM 889 O O . LYS A 1 111 ? -11.781 9.290 2.249 1.00 89.19 111 LYS A O 1
ATOM 894 N N . ARG A 1 112 ? -11.530 8.851 0.055 1.00 90.31 112 ARG A N 1
ATOM 895 C CA . ARG A 1 112 ? -12.922 9.104 -0.305 1.00 90.31 112 ARG A CA 1
ATOM 896 C C . ARG A 1 112 ? -13.859 7.987 0.151 1.00 90.31 112 ARG A C 1
ATOM 898 O O . ARG A 1 112 ? -15.026 8.260 0.418 1.00 90.31 112 ARG A O 1
ATOM 905 N N . HIS A 1 113 ? -13.360 6.756 0.238 1.00 91.75 113 HIS A N 1
ATOM 906 C CA . HIS A 1 113 ? -14.187 5.576 0.476 1.00 91.75 113 HIS A CA 1
ATOM 907 C C . HIS A 1 113 ? -13.830 4.866 1.784 1.00 91.75 113 HIS A C 1
ATOM 909 O O . HIS A 1 113 ? -14.568 4.991 2.763 1.00 91.75 113 HIS A O 1
ATOM 915 N N . SER A 1 114 ? -12.704 4.152 1.822 1.00 91.88 114 SER A N 1
ATOM 916 C CA . SER A 1 114 ? -12.343 3.281 2.947 1.00 91.88 114 SER A CA 1
ATOM 917 C C . SER A 1 114 ? -12.138 4.050 4.255 1.00 91.88 114 SER A C 1
ATOM 919 O O . SER A 1 114 ? -12.554 3.577 5.306 1.00 91.88 114 SER A O 1
ATOM 921 N N . TYR A 1 115 ? -11.566 5.260 4.237 1.00 88.19 115 TYR A N 1
ATOM 922 C CA . TYR A 1 115 ? -11.427 6.056 5.465 1.00 88.19 115 TYR A CA 1
ATOM 923 C C . TYR A 1 115 ? -12.760 6.563 5.994 1.00 88.19 115 TYR A C 1
ATOM 925 O O . TYR A 1 115 ? -12.977 6.505 7.200 1.00 88.19 115 TYR A O 1
ATOM 933 N N . VAL A 1 116 ? -13.658 7.017 5.118 1.00 91.50 116 VAL A N 1
ATOM 934 C CA . VAL A 1 116 ? -14.978 7.507 5.540 1.00 91.50 116 VAL A CA 1
ATOM 935 C C . VAL A 1 116 ? -15.760 6.387 6.229 1.00 91.50 116 VAL A C 1
ATOM 937 O O . VAL A 1 116 ? -16.340 6.597 7.293 1.00 91.50 116 VAL A O 1
ATOM 940 N N . ARG A 1 117 ? -15.731 5.175 5.664 1.00 93.31 117 ARG A N 1
ATOM 941 C CA . ARG A 1 117 ? -16.389 4.007 6.265 1.00 93.31 117 ARG A CA 1
ATOM 942 C C . ARG A 1 117 ? -15.666 3.506 7.511 1.00 93.31 117 ARG A C 1
ATOM 944 O O . ARG A 1 117 ? -16.328 3.134 8.480 1.00 93.31 117 ARG A O 1
ATOM 951 N N . PHE A 1 118 ? -14.336 3.578 7.547 1.00 92.62 118 PHE A N 1
ATOM 952 C CA . PHE A 1 118 ? -13.568 3.233 8.738 1.00 92.62 118 PHE A CA 1
ATOM 953 C C . PHE A 1 118 ? -13.913 4.147 9.910 1.00 92.62 118 PHE A C 1
ATOM 955 O O . PHE A 1 118 ? -14.200 3.634 10.988 1.00 92.62 118 PHE A O 1
ATOM 962 N N . GLU A 1 119 ? -13.947 5.468 9.711 1.00 90.69 119 GLU A N 1
ATOM 963 C CA . GLU A 1 119 ? -14.292 6.440 10.759 1.00 90.69 119 GLU A CA 1
ATOM 964 C C . GLU A 1 119 ? -15.713 6.221 11.315 1.00 90.69 119 GLU A C 1
ATOM 966 O O . GLU A 1 119 ? -15.951 6.466 12.498 1.00 90.69 119 GLU A O 1
ATOM 971 N N . ALA A 1 120 ? -16.631 5.690 10.501 1.00 91.69 120 ALA A N 1
ATOM 972 C CA . ALA A 1 120 ? -17.983 5.310 10.915 1.00 91.69 120 ALA A CA 1
ATOM 973 C C . ALA A 1 120 ? -18.086 3.897 11.535 1.00 91.69 120 ALA A C 1
ATOM 975 O O . ALA A 1 120 ? -19.153 3.514 12.012 1.00 91.69 120 ALA A O 1
ATOM 976 N N . SER A 1 121 ? -17.010 3.105 11.525 1.00 93.00 121 SER A N 1
ATOM 977 C CA . SER A 1 121 ? -17.033 1.701 11.947 1.00 93.00 121 SER A CA 1
ATOM 978 C C . SER A 1 121 ? -16.873 1.505 13.460 1.00 93.00 121 SER A C 1
ATOM 980 O O . SER A 1 121 ? -16.205 2.277 14.156 1.00 93.00 121 SER A O 1
ATOM 982 N N . ASP A 1 122 ? -17.371 0.371 13.964 1.00 92.44 122 ASP A N 1
ATOM 983 C CA . ASP A 1 122 ? -17.153 -0.060 15.353 1.00 92.44 122 ASP A CA 1
ATOM 984 C C . ASP A 1 122 ? -15.667 -0.213 15.704 1.00 92.44 122 ASP A C 1
ATOM 986 O O . ASP A 1 122 ? -15.258 0.032 16.844 1.00 92.44 122 ASP A O 1
ATOM 990 N N . GLY A 1 123 ? -14.843 -0.597 14.723 1.00 88.44 123 GLY A N 1
ATOM 991 C CA . GLY A 1 123 ? -13.395 -0.715 14.883 1.00 88.44 123 GLY A CA 1
ATOM 992 C C . GLY A 1 123 ? -12.758 0.625 15.248 1.00 88.44 123 GLY A C 1
ATOM 993 O O . GLY A 1 123 ? -11.971 0.701 16.196 1.00 88.44 123 GLY A O 1
ATOM 994 N N . TYR A 1 124 ? -13.158 1.696 14.562 1.00 89.56 124 TYR A N 1
ATOM 995 C CA . TYR A 1 124 ? -12.698 3.045 14.874 1.00 89.56 124 TYR A CA 1
ATOM 996 C C . TYR A 1 124 ? -13.275 3.562 16.192 1.00 89.56 124 TYR A C 1
ATOM 998 O O . TYR A 1 124 ? -12.530 4.108 17.006 1.00 89.56 124 TYR A O 1
ATOM 1006 N N . ALA A 1 125 ? -14.558 3.316 16.475 1.00 90.62 125 ALA A N 1
ATOM 1007 C CA . ALA A 1 125 ? -15.149 3.673 17.765 1.00 90.62 125 ALA A CA 1
ATOM 1008 C C . ALA A 1 125 ? -14.398 3.010 18.937 1.00 90.62 125 ALA A C 1
ATOM 1010 O O . ALA A 1 125 ? -14.108 3.653 19.949 1.00 90.62 125 ALA A O 1
ATOM 1011 N N . ARG A 1 126 ? -14.013 1.734 18.798 1.00 89.69 126 ARG A N 1
ATOM 1012 C CA . ARG A 1 126 ? -13.190 1.019 19.786 1.00 89.69 126 ARG A CA 1
ATOM 1013 C C . ARG A 1 126 ? -11.791 1.624 19.916 1.00 89.69 126 ARG A C 1
ATOM 1015 O O . ARG A 1 126 ? -11.314 1.783 21.039 1.00 89.69 126 ARG A O 1
ATOM 1022 N N . LEU A 1 127 ? -11.157 1.985 18.800 1.00 87.44 127 LEU A N 1
ATOM 1023 C CA . LEU A 1 127 ? -9.856 2.658 18.786 1.00 87.44 127 LEU A CA 1
ATOM 1024 C C . LEU A 1 127 ? -9.908 3.999 19.540 1.00 87.44 127 LEU A C 1
ATOM 1026 O O . LEU A 1 127 ? -9.032 4.267 20.361 1.00 87.44 127 LEU A O 1
ATOM 1030 N N . GLN A 1 128 ? -10.954 4.805 19.325 1.00 88.06 128 GLN A N 1
ATOM 1031 C CA . GLN A 1 128 ? -11.148 6.079 20.028 1.00 88.06 128 GLN A CA 1
ATOM 1032 C C . GLN A 1 128 ? -11.379 5.888 21.531 1.00 88.06 128 GLN A C 1
ATOM 1034 O O . GLN A 1 128 ? -10.768 6.592 22.334 1.00 88.06 128 GLN A O 1
ATOM 1039 N N . ARG A 1 129 ? -12.196 4.905 21.933 1.00 89.88 129 ARG A N 1
ATOM 1040 C CA . ARG A 1 129 ? -12.395 4.582 23.359 1.00 89.88 129 ARG A CA 1
ATOM 1041 C C . ARG A 1 129 ? -11.084 4.181 24.031 1.00 89.88 129 ARG A C 1
ATOM 1043 O O . ARG A 1 129 ? -10.779 4.686 25.104 1.00 89.88 129 ARG A O 1
ATOM 1050 N N . MET A 1 130 ? -10.282 3.334 23.384 1.00 85.38 130 MET A N 1
ATOM 1051 C CA . MET A 1 130 ? -8.970 2.938 23.906 1.00 85.38 130 MET A CA 1
ATOM 1052 C C . MET A 1 130 ? -8.035 4.142 24.053 1.00 85.38 130 MET A C 1
ATOM 1054 O O . MET A 1 130 ? -7.386 4.275 25.083 1.00 85.38 130 MET A O 1
ATOM 1058 N N . ARG A 1 131 ? -8.007 5.046 23.065 1.00 85.75 131 ARG A N 1
ATOM 1059 C CA . ARG A 1 131 ? -7.222 6.287 23.139 1.00 85.75 131 ARG A CA 1
ATOM 1060 C C . ARG A 1 131 ? -7.614 7.158 24.336 1.00 85.75 131 ARG A C 1
ATOM 1062 O O . ARG A 1 131 ? -6.746 7.792 24.920 1.00 85.75 131 ARG A O 1
ATOM 1069 N N . GLN A 1 132 ? -8.900 7.214 24.678 1.00 88.19 132 GLN A N 1
ATOM 1070 C CA . GLN A 1 132 ? -9.394 7.992 25.818 1.00 88.19 132 GLN A CA 1
ATOM 1071 C C . GLN A 1 132 ? -9.108 7.309 27.162 1.00 88.19 132 GLN A C 1
ATOM 1073 O O . GLN A 1 132 ? -8.773 7.985 28.128 1.00 88.19 132 GLN A O 1
ATOM 1078 N N . GLN A 1 133 ? -9.250 5.984 27.222 1.00 90.69 133 GLN A N 1
ATOM 1079 C CA . GLN A 1 133 ? -9.081 5.196 28.447 1.00 90.69 133 GLN A CA 1
ATOM 1080 C C . GLN A 1 133 ? -7.613 4.987 28.824 1.00 90.69 133 GLN A C 1
ATOM 1082 O O . GLN A 1 133 ? -7.283 4.967 30.005 1.00 90.69 133 GLN A O 1
ATOM 1087 N N . ASP A 1 134 ? -6.743 4.829 27.828 1.00 87.94 134 ASP A N 1
ATOM 1088 C CA . ASP A 1 134 ? -5.313 4.595 28.014 1.00 87.94 134 ASP A CA 1
ATOM 1089 C C . ASP A 1 134 ? -4.499 5.384 26.968 1.00 87.94 134 ASP A C 1
ATOM 1091 O O . ASP A 1 134 ? -3.989 4.822 25.986 1.00 87.94 134 ASP A O 1
ATOM 1095 N N . PRO A 1 135 ? -4.387 6.717 27.146 1.00 83.75 135 PRO A N 1
ATOM 1096 C CA . PRO A 1 135 ? -3.626 7.564 26.234 1.00 83.75 135 PRO A CA 1
ATOM 1097 C C . PRO A 1 135 ? -2.155 7.150 26.159 1.00 83.75 135 PRO A C 1
ATOM 1099 O O . PRO A 1 135 ? -1.569 7.188 25.083 1.00 83.75 135 PRO A O 1
ATOM 1102 N N . ALA A 1 136 ? -1.563 6.703 27.272 1.00 85.00 136 ALA A N 1
ATOM 1103 C CA . ALA A 1 136 ? -0.158 6.310 27.329 1.00 85.00 136 ALA A CA 1
ATOM 1104 C C . ALA A 1 136 ? 0.131 5.107 26.423 1.00 85.00 136 ALA A C 1
ATOM 1106 O O . ALA A 1 136 ? 1.072 5.147 25.631 1.00 85.00 136 ALA A O 1
ATOM 1107 N N . ARG A 1 137 ? -0.708 4.065 26.467 1.00 81.50 137 ARG A N 1
ATOM 1108 C CA . ARG A 1 137 ? -0.594 2.916 25.559 1.00 81.50 137 ARG A CA 1
ATOM 1109 C C . ARG A 1 137 ? -0.830 3.300 24.104 1.00 81.50 137 ARG A C 1
ATOM 1111 O O . ARG A 1 137 ? -0.172 2.759 23.217 1.00 81.50 137 ARG A O 1
ATOM 1118 N N . PHE A 1 138 ? -1.774 4.204 23.848 1.00 77.62 138 PHE A N 1
ATOM 1119 C CA . PHE A 1 138 ? -2.043 4.678 22.494 1.00 77.62 138 PHE A CA 1
ATOM 1120 C C . PHE A 1 138 ? -0.857 5.467 21.920 1.00 77.62 138 PHE A C 1
ATOM 1122 O O . PHE A 1 138 ? -0.467 5.228 20.780 1.00 77.62 138 PHE A O 1
ATOM 1129 N N . GLU A 1 139 ? -0.247 6.353 22.709 1.00 77.00 139 GLU A N 1
ATOM 1130 C CA . GLU A 1 139 ? 0.942 7.113 22.306 1.00 77.00 139 GLU A CA 1
ATOM 1131 C C . GLU A 1 139 ? 2.189 6.222 22.191 1.00 77.00 139 GLU A C 1
ATOM 1133 O O . GLU A 1 139 ? 2.955 6.353 21.240 1.00 77.00 139 GLU A O 1
ATOM 1138 N N . ALA A 1 140 ? 2.354 5.227 23.069 1.00 78.94 140 ALA A N 1
ATOM 1139 C CA . ALA A 1 140 ? 3.435 4.243 22.965 1.00 78.94 140 ALA A CA 1
ATOM 1140 C C . ALA A 1 140 ? 3.358 3.376 21.691 1.00 78.94 140 ALA A C 1
ATOM 1142 O O . ALA A 1 140 ? 4.358 2.780 21.292 1.00 78.94 140 ALA A O 1
ATOM 1143 N N . ALA A 1 141 ? 2.194 3.306 21.034 1.00 76.38 141 ALA A N 1
ATOM 1144 C CA . ALA A 1 141 ? 1.999 2.569 19.787 1.00 76.38 141 ALA A CA 1
ATOM 1145 C C . ALA A 1 141 ? 2.448 3.335 18.528 1.00 76.38 141 ALA A C 1
ATOM 1147 O O . ALA A 1 141 ? 2.154 2.896 17.414 1.00 76.38 141 ALA A O 1
ATOM 1148 N N . GLU A 1 142 ? 3.122 4.472 18.674 1.00 75.12 142 GLU A N 1
ATOM 1149 C CA . GLU A 1 142 ? 3.730 5.207 17.567 1.00 75.12 142 GLU A CA 1
ATOM 1150 C C . GLU A 1 142 ? 4.729 4.343 16.778 1.00 75.12 142 GLU A C 1
ATOM 1152 O O . GLU A 1 142 ? 5.566 3.629 17.340 1.00 75.12 142 GLU A O 1
ATOM 1157 N N . ILE A 1 143 ? 4.646 4.400 15.447 1.00 72.38 143 ILE A N 1
ATOM 1158 C CA . ILE A 1 143 ? 5.658 3.807 14.575 1.00 72.38 143 ILE A CA 1
ATOM 1159 C C . ILE A 1 143 ? 6.853 4.761 14.529 1.00 72.38 143 ILE A C 1
ATOM 1161 O O . ILE A 1 143 ? 6.852 5.746 13.804 1.00 72.38 143 ILE A O 1
ATOM 1165 N N . LYS A 1 144 ? 7.876 4.458 15.334 1.00 73.44 144 LYS A N 1
ATOM 1166 C CA . LYS A 1 144 ? 9.159 5.191 15.365 1.00 73.44 144 LYS A CA 1
ATOM 1167 C C . LYS A 1 144 ? 10.241 4.572 14.481 1.00 73.44 144 LYS A C 1
ATOM 1169 O O . LYS A 1 144 ? 11.322 5.127 14.331 1.00 73.44 144 LYS A O 1
ATOM 1174 N N . GLN A 1 145 ? 9.974 3.376 13.971 1.00 74.94 145 GLN A N 1
ATOM 1175 C CA . GLN A 1 145 ? 10.883 2.617 13.124 1.00 74.94 145 GLN A CA 1
ATOM 1176 C C . GLN A 1 145 ? 10.498 2.799 11.653 1.00 74.94 145 GLN A C 1
ATOM 1178 O O . GLN A 1 145 ? 9.317 2.925 11.343 1.00 74.94 145 GLN A O 1
ATOM 1183 N N . SER A 1 146 ? 11.509 2.762 10.787 1.00 82.62 146 SER A N 1
ATOM 1184 C CA . SER A 1 146 ? 11.402 2.659 9.325 1.00 82.62 146 SER A CA 1
ATOM 1185 C C . SER A 1 146 ? 10.323 1.660 8.874 1.00 82.62 146 SER A C 1
ATOM 1187 O O . SER A 1 146 ? 10.152 0.607 9.508 1.00 82.62 146 SER A O 1
ATOM 1189 N N . LEU A 1 147 ? 9.619 1.963 7.775 1.00 82.56 147 LEU A N 1
ATOM 1190 C CA . LEU A 1 147 ? 8.611 1.059 7.212 1.00 82.56 147 LEU A CA 1
ATOM 1191 C C . LEU A 1 147 ? 9.262 -0.204 6.661 1.00 82.56 147 LEU A C 1
ATOM 1193 O O . LEU A 1 147 ? 8.714 -1.282 6.863 1.00 82.56 147 LEU A O 1
ATOM 1197 N N . VAL A 1 148 ? 10.469 -0.100 6.104 1.00 86.00 148 VAL A N 1
ATOM 1198 C CA . VAL A 1 148 ? 11.283 -1.253 5.683 1.00 86.00 148 VAL A CA 1
ATOM 1199 C C . VAL A 1 148 ? 11.520 -2.229 6.838 1.00 86.00 148 VAL A C 1
ATOM 1201 O O . VAL A 1 148 ? 11.514 -3.440 6.650 1.00 86.00 148 VAL A O 1
ATOM 1204 N N . LYS A 1 149 ? 11.679 -1.732 8.071 1.00 84.75 149 LYS A N 1
ATOM 1205 C CA . LYS A 1 149 ? 11.836 -2.601 9.253 1.00 84.75 149 LYS A CA 1
ATOM 1206 C C . LYS A 1 149 ? 10.526 -3.228 9.726 1.00 84.75 149 LYS A C 1
ATOM 1208 O O . LYS A 1 149 ? 10.563 -4.222 10.445 1.00 84.75 149 LYS A O 1
ATOM 1213 N N . LEU A 1 150 ? 9.382 -2.616 9.429 1.00 81.94 150 LEU A N 1
ATOM 1214 C CA . LEU A 1 150 ? 8.064 -3.146 9.803 1.00 81.94 150 LEU A CA 1
ATOM 1215 C C . LEU A 1 150 ? 7.512 -4.125 8.777 1.00 81.94 150 LEU A C 1
ATOM 1217 O O . LEU A 1 150 ? 6.857 -5.093 9.151 1.00 81.94 150 LEU A O 1
ATOM 1221 N N . PHE A 1 151 ? 7.776 -3.837 7.512 1.00 84.38 151 PHE A N 1
ATOM 1222 C CA . PHE A 1 151 ? 7.305 -4.556 6.345 1.00 84.38 151 PHE A CA 1
ATOM 1223 C C . PHE A 1 151 ? 8.522 -4.846 5.461 1.00 84.38 151 PHE A C 1
ATOM 1225 O O . PHE A 1 151 ? 8.674 -4.228 4.409 1.00 84.38 151 PHE A O 1
ATOM 1232 N N . PRO A 1 152 ? 9.449 -5.709 5.921 1.00 83.94 152 PRO A N 1
ATOM 1233 C CA . PRO A 1 152 ? 10.612 -6.049 5.122 1.00 83.94 152 PRO A CA 1
ATOM 1234 C C . PRO A 1 152 ? 10.161 -6.727 3.822 1.00 83.94 152 PRO A C 1
ATOM 1236 O O . PRO A 1 152 ? 9.255 -7.567 3.873 1.00 83.94 152 PRO A O 1
ATOM 1239 N N . PRO A 1 153 ? 10.785 -6.404 2.676 1.00 84.62 153 PRO A N 1
ATOM 1240 C CA . PRO A 1 153 ? 10.503 -7.097 1.427 1.00 84.62 153 PRO A CA 1
ATOM 1241 C C . PRO A 1 153 ? 10.724 -8.603 1.588 1.00 84.62 153 PRO A C 1
ATOM 1243 O O . PRO A 1 153 ? 11.693 -9.040 2.214 1.00 84.62 153 PRO A O 1
ATOM 1246 N N . SER A 1 154 ? 9.823 -9.409 1.031 1.00 83.31 154 SER A N 1
ATOM 1247 C CA . SER A 1 154 ? 9.962 -10.863 1.078 1.00 83.31 154 SER A CA 1
ATOM 1248 C C . SER A 1 154 ? 10.991 -11.328 0.051 1.00 83.31 154 SER A C 1
ATOM 1250 O O . SER A 1 154 ? 10.690 -11.427 -1.138 1.00 83.31 154 SER A O 1
ATOM 1252 N N . ASN A 1 155 ? 12.202 -11.650 0.510 1.00 76.56 155 ASN A N 1
ATOM 1253 C CA . ASN A 1 155 ? 13.266 -12.161 -0.360 1.00 76.56 155 ASN A CA 1
ATOM 1254 C C . ASN A 1 155 ? 12.850 -13.437 -1.114 1.00 76.56 155 ASN A C 1
ATOM 1256 O O . ASN A 1 155 ? 13.255 -13.622 -2.255 1.00 76.56 155 ASN A O 1
ATOM 1260 N N . GLU A 1 156 ? 12.016 -14.291 -0.509 1.00 76.81 156 GLU A N 1
ATOM 1261 C CA . GLU A 1 156 ? 11.486 -15.498 -1.160 1.00 76.81 156 GLU A CA 1
ATOM 1262 C C . GLU A 1 156 ? 10.578 -15.156 -2.349 1.00 76.81 156 GLU A C 1
ATOM 1264 O O . GLU A 1 156 ? 10.713 -15.746 -3.420 1.00 76.81 156 GLU A O 1
ATOM 1269 N N . LEU A 1 157 ? 9.687 -14.169 -2.188 1.00 74.50 157 LEU A N 1
ATOM 1270 C CA . LEU A 1 157 ? 8.799 -13.733 -3.271 1.00 74.50 157 LEU A CA 1
ATOM 1271 C C . LEU A 1 157 ? 9.588 -13.055 -4.393 1.00 74.50 157 LEU A C 1
ATOM 1273 O O . LEU A 1 157 ? 9.325 -13.304 -5.567 1.00 74.50 157 LEU A O 1
ATOM 1277 N N . LEU A 1 158 ? 10.581 -12.237 -4.037 1.00 80.56 158 LEU A N 1
ATOM 1278 C CA . LEU A 1 158 ? 11.422 -11.548 -5.013 1.00 80.56 158 LEU A CA 1
ATOM 1279 C C . LEU A 1 158 ? 12.316 -12.516 -5.800 1.00 80.56 158 LEU A C 1
ATOM 1281 O O . LEU A 1 158 ? 12.488 -12.334 -7.002 1.00 80.56 158 LEU A O 1
ATOM 1285 N N . ALA A 1 159 ? 12.822 -13.579 -5.168 1.00 75.94 159 ALA A N 1
ATOM 1286 C CA . ALA A 1 159 ? 13.591 -14.616 -5.856 1.00 75.94 159 ALA A CA 1
ATOM 1287 C C . ALA A 1 159 ? 12.751 -15.375 -6.904 1.00 75.94 159 ALA A C 1
ATOM 1289 O O . ALA A 1 159 ? 13.254 -15.704 -7.975 1.00 75.94 159 ALA A O 1
ATOM 1290 N N . GLY A 1 160 ? 11.454 -15.595 -6.656 1.00 71.62 160 GLY A N 1
ATOM 1291 C CA . GLY A 1 160 ? 10.552 -16.227 -7.632 1.00 71.62 160 GLY A CA 1
ATOM 1292 C C . GLY A 1 160 ? 10.345 -15.413 -8.922 1.00 71.62 160 GLY A C 1
ATOM 1293 O O . GLY A 1 160 ? 10.036 -15.968 -9.981 1.00 71.62 160 GLY A O 1
ATOM 1294 N N . ILE A 1 161 ? 10.563 -14.095 -8.876 1.00 72.31 161 ILE A N 1
ATOM 1295 C CA . ILE A 1 161 ? 10.474 -13.217 -10.056 1.00 72.31 161 ILE A CA 1
ATOM 1296 C C . ILE A 1 161 ? 11.670 -13.419 -10.988 1.00 72.31 161 ILE A C 1
ATOM 1298 O O . ILE A 1 161 ? 11.519 -13.369 -12.211 1.00 72.31 161 ILE A O 1
ATOM 1302 N N . GLU A 1 162 ? 12.848 -13.724 -10.442 1.00 61.69 162 GLU A N 1
ATOM 1303 C CA . GLU A 1 162 ? 14.022 -14.066 -11.252 1.00 61.69 162 GLU A CA 1
A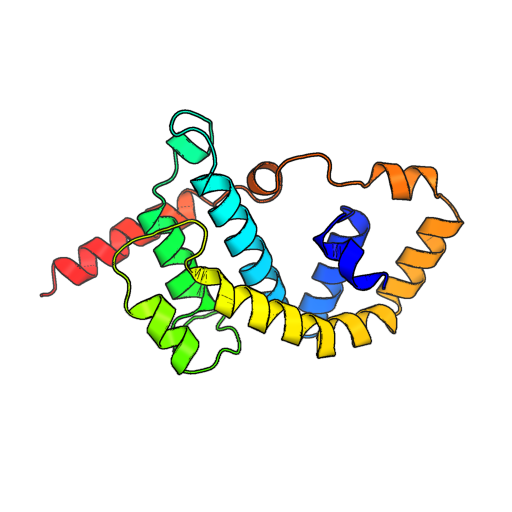TOM 1304 C C . GLU A 1 162 ? 13.768 -15.287 -12.135 1.00 61.69 162 GLU A C 1
ATOM 1306 O O . GLU A 1 162 ? 14.160 -15.308 -13.304 1.00 61.69 162 GLU A O 1
ATOM 1311 N N . GLU A 1 163 ? 13.102 -16.307 -11.592 1.00 62.28 163 GLU A N 1
ATOM 1312 C CA . GLU A 1 163 ? 12.803 -17.546 -12.311 1.00 62.28 163 GLU A CA 1
ATOM 1313 C C . GLU A 1 163 ? 11.787 -17.317 -13.435 1.00 62.28 163 GLU A C 1
ATOM 1315 O O . GLU A 1 163 ? 12.002 -17.751 -14.569 1.00 62.28 163 GLU A O 1
ATOM 1320 N N . THR A 1 164 ? 10.715 -16.570 -13.164 1.00 60.75 164 THR A N 1
ATOM 1321 C CA . THR A 1 164 ? 9.686 -16.256 -14.172 1.00 60.75 164 THR A CA 1
ATOM 1322 C C . THR A 1 164 ? 10.208 -15.343 -15.284 1.00 60.75 164 THR A C 1
ATOM 1324 O O . THR A 1 164 ? 9.890 -15.558 -16.458 1.00 60.75 164 THR A O 1
ATOM 1327 N N . THR A 1 165 ? 11.080 -14.387 -14.955 1.00 59.41 165 THR A N 1
ATOM 1328 C CA . THR A 1 165 ? 11.724 -13.508 -15.945 1.00 59.41 165 THR A CA 1
ATOM 1329 C C . THR A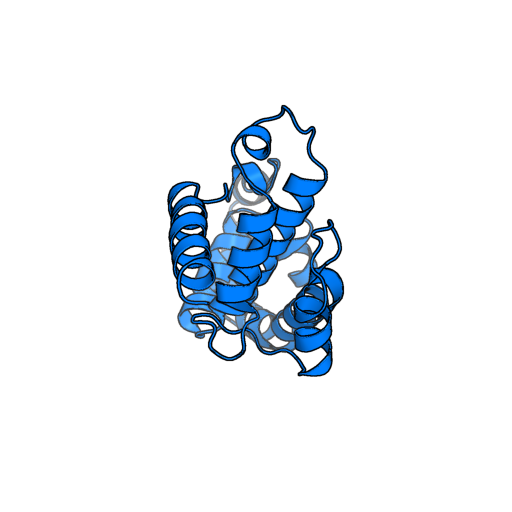 1 165 ? 12.681 -14.293 -16.852 1.00 59.41 165 THR A C 1
ATOM 1331 O O . THR A 1 165 ? 12.662 -14.110 -18.071 1.00 59.41 165 THR A O 1
ATOM 1334 N N . LYS A 1 166 ? 13.466 -15.232 -16.294 1.00 56.84 166 LYS A N 1
ATOM 1335 C CA . LYS A 1 166 ? 14.341 -16.139 -17.067 1.00 56.84 166 LYS A CA 1
ATOM 1336 C C . LYS A 1 166 ? 13.557 -17.086 -17.983 1.00 56.84 166 LYS A C 1
ATOM 1338 O O . LYS A 1 166 ? 14.005 -17.384 -19.088 1.00 56.84 166 LYS A O 1
ATOM 1343 N N . LEU A 1 167 ? 12.385 -17.556 -17.555 1.00 53.66 167 LEU A N 1
ATOM 1344 C CA . LEU A 1 167 ? 11.514 -18.413 -18.371 1.00 53.66 167 LEU A CA 1
ATOM 1345 C C . LEU A 1 167 ? 10.896 -17.657 -19.559 1.00 53.66 167 LEU A C 1
ATOM 1347 O O . LEU A 1 167 ? 10.830 -18.198 -20.664 1.00 53.66 167 LEU A O 1
ATOM 1351 N N . ARG A 1 168 ? 10.493 -16.391 -19.372 1.00 54.44 168 ARG A N 1
ATOM 1352 C CA . ARG A 1 168 ? 9.990 -15.551 -20.476 1.00 54.44 168 ARG A CA 1
ATOM 1353 C C . ARG A 1 168 ? 11.075 -15.218 -21.502 1.00 54.44 168 ARG A C 1
ATOM 1355 O O . ARG A 1 168 ? 10.794 -15.269 -22.695 1.00 54.44 168 ARG A O 1
ATOM 1362 N N . SER A 1 169 ? 12.302 -14.927 -21.067 1.00 53.59 169 SER A N 1
ATOM 1363 C CA . SER A 1 169 ? 13.406 -14.573 -21.975 1.00 53.59 169 SER A CA 1
ATOM 1364 C C . SER A 1 169 ? 14.020 -15.763 -22.719 1.00 53.59 169 SER A C 1
ATOM 1366 O O . SER A 1 169 ? 14.637 -15.567 -23.758 1.00 53.59 169 SER A O 1
ATOM 1368 N N . SER A 1 170 ? 13.832 -16.991 -22.227 1.00 49.31 170 SER A N 1
ATOM 1369 C CA . SER A 1 170 ? 14.260 -18.233 -22.899 1.00 49.31 170 SER A CA 1
ATOM 1370 C C . SER A 1 170 ? 13.210 -18.822 -23.849 1.00 49.31 170 SER A C 1
ATOM 1372 O O . SER A 1 170 ? 13.495 -19.792 -24.550 1.00 49.31 170 SER A O 1
ATOM 1374 N N . SER A 1 171 ? 12.010 -18.235 -23.885 1.00 47.19 171 SER A N 1
ATOM 1375 C CA . SER A 1 171 ? 10.903 -18.634 -24.765 1.00 47.19 171 SER A CA 1
ATOM 1376 C C . SER A 1 171 ? 10.711 -17.691 -25.968 1.00 47.19 171 SER A C 1
ATOM 1378 O O . SER A 1 171 ? 9.714 -17.819 -26.677 1.00 47.19 171 SER A O 1
ATOM 1380 N N . SER A 1 172 ? 11.632 -16.740 -26.181 1.00 40.41 172 SER A N 1
ATOM 1381 C CA . SER A 1 172 ? 11.696 -15.820 -27.335 1.00 40.41 172 SER A CA 1
ATOM 1382 C C . SER A 1 172 ? 12.945 -16.094 -28.166 1.00 40.41 172 SER A C 1
ATOM 1384 O O . SER A 1 172 ? 12.860 -15.955 -29.405 1.00 40.41 172 SER A O 1
#

Foldseek 3Di:
DCVVCCPVFNFQLSVVLLCVLCVVVVNNLLVVLLLLLQLLLVLQVDDCPDPPNVVDDSLLSLVVSCQQALDPPHPSHDDDDPVLSVQLVVDSDDDSCSCVVVSVVSVVVCVVPSVVVSCVDPSVVVVVVCCVVCVPVRVVRTDPDRSCVVCPDDSVSSVVSVVVVVVVVVVD